Protein AF-A0A7V8VXG4-F1 (afdb_monomer_lite)

Secondary structure (DSSP, 8-state):
----HHHHHHHH--EEEEEEEEPTT--HHHHHHHHHHHH-TT-EEEEEETTEEEEEEETTTHHHHHHHHHHHS-EEEEEEEPPPHHHHHHHHHHTT-SS--------------------

pLDDT: mean 78.5, std 18.09, range [39.0, 96.25]

Sequence (119 aa):
YDGDLPGLVQRFSPYKTIIIEFEEGAGPEEGSATIREAIGEAGEIVESSPVGLTLRVPKADTSRVTGHLLATIPIADLTVEDPPIEEVIERVFASKDGTPDPEAETGVTEQAREEVAVS

Radius of gyration: 24.55 Å; chains: 1; bounding box: 36×71×70 Å

Structure (mmCIF, N/CA/C/O backbone):
data_AF-A0A7V8VXG4-F1
#
_entry.id   AF-A0A7V8VXG4-F1
#
loop_
_atom_site.group_PDB
_atom_site.id
_atom_site.type_symbol
_atom_site.label_atom_id
_atom_site.label_alt_id
_atom_site.label_comp_id
_atom_site.label_asym_id
_atom_site.label_entity_id
_atom_site.label_seq_id
_atom_site.pdbx_PDB_ins_code
_atom_site.Cartn_x
_atom_site.Cartn_y
_atom_site.Cartn_z
_atom_site.occupancy
_atom_site.B_iso_or_equiv
_atom_site.auth_seq_id
_atom_site.auth_comp_id
_atom_site.auth_asym_id
_atom_site.auth_atom_id
_atom_site.pdbx_PDB_model_num
ATOM 1 N N . TYR A 1 1 ? -4.827 4.210 30.726 1.00 48.66 1 TYR A N 1
ATOM 2 C CA . TYR A 1 1 ? -5.661 3.128 30.169 1.00 48.66 1 TYR A CA 1
ATOM 3 C C . TYR A 1 1 ? -4.920 2.661 28.925 1.00 48.66 1 TYR A C 1
ATOM 5 O O . TYR A 1 1 ? -5.164 3.209 27.864 1.00 48.66 1 TYR A O 1
ATOM 13 N N . ASP A 1 2 ? -3.943 1.754 29.051 1.00 60.34 2 ASP A N 1
ATOM 14 C CA . ASP A 1 2 ? -3.115 1.279 27.913 1.00 60.34 2 ASP A CA 1
ATOM 15 C C . ASP A 1 2 ? -3.855 0.220 27.074 1.00 60.34 2 ASP A C 1
ATOM 17 O O . ASP A 1 2 ? -3.343 -0.848 26.748 1.00 60.34 2 ASP A O 1
ATOM 21 N N . GLY A 1 3 ? -5.138 0.468 26.817 1.00 50.47 3 GLY A N 1
ATOM 22 C CA . GLY A 1 3 ? -6.078 -0.542 26.350 1.00 50.47 3 GLY A CA 1
ATOM 23 C C . GLY A 1 3 ? -6.021 -0.754 24.843 1.00 50.47 3 GLY A C 1
ATOM 24 O O . GLY A 1 3 ? -6.826 -0.173 24.125 1.00 50.47 3 GLY A O 1
ATOM 25 N N . ASP A 1 4 ? -5.111 -1.623 24.405 1.00 66.81 4 ASP A N 1
ATOM 26 C CA . ASP A 1 4 ? -5.148 -2.354 23.127 1.00 66.81 4 ASP A CA 1
ATOM 27 C C . ASP A 1 4 ? -5.187 -1.488 21.850 1.00 66.81 4 ASP A C 1
ATOM 29 O O . ASP A 1 4 ? -6.036 -1.638 20.966 1.00 66.81 4 ASP A O 1
ATOM 33 N N . LEU A 1 5 ? -4.217 -0.575 21.736 1.00 63.91 5 LEU A N 1
ATOM 34 C CA . LEU A 1 5 ? -3.985 0.216 20.520 1.00 63.91 5 LEU A CA 1
ATOM 35 C C . LEU A 1 5 ? -3.893 -0.648 19.240 1.00 63.91 5 LEU A C 1
ATOM 37 O O . LEU A 1 5 ? -4.530 -0.281 18.252 1.00 63.91 5 LEU A O 1
ATOM 41 N N . PRO A 1 6 ? -3.215 -1.817 19.222 1.00 65.75 6 PRO A N 1
ATOM 42 C CA . PRO A 1 6 ? -3.193 -2.680 18.036 1.00 65.75 6 PRO A CA 1
ATOM 43 C C . PRO A 1 6 ? -4.585 -3.203 17.645 1.00 65.75 6 PRO A C 1
ATOM 45 O O . PRO A 1 6 ? -4.929 -3.246 16.460 1.00 65.75 6 PRO A O 1
ATOM 48 N N . GLY A 1 7 ? -5.425 -3.551 18.627 1.00 65.06 7 GLY A N 1
ATOM 49 C CA . GLY A 1 7 ? -6.815 -3.945 18.395 1.00 65.06 7 GLY A CA 1
ATOM 50 C C . GLY A 1 7 ? -7.666 -2.825 17.788 1.00 65.06 7 GLY A C 1
ATOM 51 O O . GLY A 1 7 ? -8.579 -3.098 17.002 1.00 65.06 7 GLY A O 1
ATOM 52 N N . LEU A 1 8 ? -7.345 -1.561 18.086 1.00 71.00 8 LEU A N 1
ATOM 53 C CA . LEU A 1 8 ? -8.018 -0.402 17.500 1.00 71.00 8 LEU A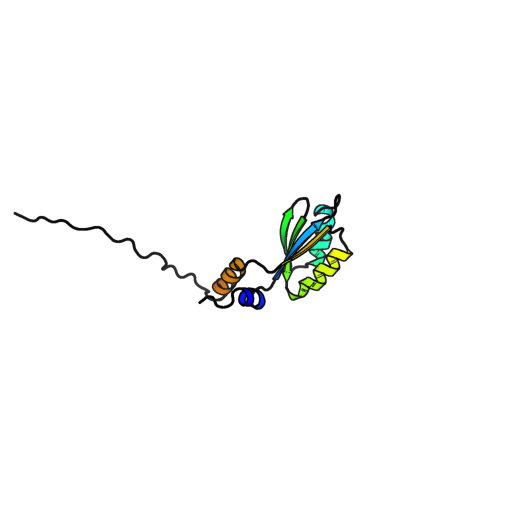 CA 1
ATOM 54 C C . LEU A 1 8 ? -7.741 -0.295 15.995 1.00 71.00 8 LEU A C 1
ATOM 56 O O . LEU A 1 8 ? -8.681 -0.181 15.212 1.00 71.00 8 LEU A O 1
ATOM 60 N N . VAL A 1 9 ? -6.481 -0.424 15.575 1.00 72.00 9 VAL A N 1
ATOM 61 C CA . VAL A 1 9 ? -6.086 -0.418 14.152 1.00 72.00 9 VAL A CA 1
ATOM 62 C C . VAL A 1 9 ? -6.781 -1.545 13.390 1.00 72.00 9 VAL A C 1
ATOM 64 O O . VAL A 1 9 ? -7.381 -1.360 12.326 1.00 72.00 9 VAL A O 1
ATOM 67 N N . GLN A 1 10 ? -6.790 -2.746 13.965 1.00 69.38 10 GLN A N 1
ATOM 68 C CA . GLN A 1 10 ? -7.398 -3.886 13.295 1.00 69.38 10 GLN A CA 1
ATOM 69 C C . GLN A 1 10 ? -8.916 -3.708 13.117 1.00 69.38 10 GLN A C 1
ATOM 71 O O . GLN A 1 10 ? -9.446 -4.055 12.057 1.00 69.38 10 GLN A O 1
ATOM 76 N N . ARG A 1 11 ? -9.593 -3.097 14.100 1.00 70.00 11 ARG A N 1
ATOM 77 C CA . ARG A 1 11 ? -11.048 -2.889 14.115 1.00 70.00 11 ARG A CA 1
ATOM 78 C C . ARG A 1 11 ? -11.521 -1.647 13.356 1.00 70.00 11 ARG A C 1
ATOM 80 O O . ARG A 1 11 ? -12.629 -1.672 12.827 1.00 70.00 11 ARG A O 1
ATOM 87 N N . PHE A 1 12 ? -10.722 -0.583 13.312 1.00 69.94 12 PHE A N 1
ATOM 88 C CA . PHE A 1 12 ? -11.158 0.729 12.822 1.00 69.94 12 PHE A CA 1
ATOM 89 C C . PHE A 1 12 ? -10.404 1.242 11.594 1.00 69.94 12 PHE A C 1
ATOM 91 O O . PHE A 1 12 ? -10.873 2.204 10.991 1.00 69.94 12 PHE A O 1
ATOM 98 N N . SER A 1 13 ? -9.314 0.603 11.155 1.00 76.25 13 SER A N 1
ATOM 99 C CA . SER A 1 13 ? -8.677 0.960 9.880 1.00 76.25 13 SER A CA 1
ATOM 100 C C . SER A 1 13 ? -9.466 0.373 8.709 1.00 76.25 13 SER A C 1
ATOM 102 O O . SER A 1 13 ? -9.541 -0.852 8.608 1.00 76.25 13 SER A O 1
ATOM 104 N N . PRO A 1 14 ? -10.052 1.173 7.805 1.00 82.25 14 PRO A N 1
ATOM 105 C CA . PRO A 1 14 ? -10.795 0.637 6.663 1.00 82.25 14 PRO A CA 1
ATOM 106 C C . PRO A 1 14 ? -9.887 0.267 5.481 1.00 82.25 14 PRO A C 1
ATOM 108 O O . PRO A 1 14 ? -10.322 -0.431 4.566 1.00 82.25 14 PRO A O 1
ATOM 111 N N . TYR A 1 15 ? -8.625 0.694 5.516 1.00 90.88 15 TYR A N 1
ATOM 112 C CA . TYR A 1 15 ? -7.618 0.446 4.491 1.00 90.88 15 TYR A CA 1
ATOM 113 C C . TYR A 1 15 ? -6.349 -0.184 5.077 1.00 90.88 15 TYR A C 1
ATOM 115 O O . TYR A 1 15 ? -6.150 -0.218 6.295 1.00 90.88 15 TYR A O 1
ATOM 123 N N . LYS A 1 16 ? -5.521 -0.706 4.174 1.00 93.50 16 LYS A N 1
ATOM 124 C CA . LYS A 1 16 ? -4.120 -1.080 4.369 1.00 93.50 16 LYS A CA 1
ATOM 125 C C . LYS A 1 16 ? -3.245 -0.166 3.524 1.00 93.50 16 LYS A C 1
ATOM 127 O O . LYS A 1 16 ? -3.711 0.355 2.507 1.00 93.50 16 LYS A O 1
ATOM 132 N N . THR A 1 17 ? -1.991 -0.040 3.923 1.00 95.00 17 THR A N 1
ATOM 133 C CA . THR A 1 17 ? -0.954 0.603 3.122 1.00 95.00 17 THR A CA 1
ATOM 134 C C . THR A 1 17 ? -0.180 -0.478 2.377 1.00 95.00 17 THR A C 1
ATOM 136 O O . THR A 1 17 ? 0.208 -1.480 2.973 1.00 95.00 17 THR A O 1
ATOM 139 N N . ILE A 1 18 ? 0.006 -0.306 1.071 1.00 95.62 18 ILE A N 1
ATOM 140 C CA . ILE A 1 18 ? 0.842 -1.173 0.239 1.00 95.62 18 ILE A CA 1
ATOM 141 C C . ILE A 1 18 ? 2.008 -0.333 -0.265 1.00 95.62 18 ILE A C 1
ATOM 143 O O . ILE A 1 18 ? 1.788 0.669 -0.940 1.00 95.62 18 ILE A O 1
ATOM 147 N N . ILE A 1 19 ? 3.226 -0.747 0.054 1.00 96.00 19 ILE A N 1
ATOM 148 C CA . ILE A 1 19 ? 4.467 -0.119 -0.398 1.00 96.00 19 ILE A CA 1
ATOM 149 C C . ILE A 1 19 ? 5.053 -1.013 -1.483 1.00 96.00 19 ILE A C 1
ATOM 151 O O . ILE A 1 19 ? 5.117 -2.230 -1.310 1.00 96.00 19 ILE A O 1
ATOM 155 N N . ILE A 1 20 ? 5.423 -0.417 -2.610 1.00 95.56 20 ILE A N 1
ATOM 156 C CA . ILE A 1 20 ? 5.919 -1.120 -3.792 1.00 95.56 20 ILE A CA 1
ATOM 157 C C . ILE A 1 20 ? 7.261 -0.526 -4.178 1.00 95.56 20 ILE A C 1
ATOM 159 O O . ILE A 1 20 ? 7.355 0.685 -4.379 1.00 95.56 20 ILE A O 1
ATOM 163 N N . GLU A 1 21 ? 8.250 -1.388 -4.376 1.00 95.38 21 GLU A N 1
ATOM 164 C CA . GLU A 1 21 ? 9.515 -1.065 -5.027 1.00 95.38 21 GLU A CA 1
ATOM 165 C C . GLU A 1 21 ? 9.574 -1.780 -6.380 1.00 95.38 21 GLU A C 1
ATOM 167 O O . GLU A 1 21 ? 9.314 -2.981 -6.477 1.00 95.38 21 GLU A O 1
ATOM 172 N N . PHE A 1 22 ? 9.880 -1.044 -7.446 1.00 94.56 22 PHE A N 1
ATOM 173 C CA . PHE A 1 22 ? 9.982 -1.614 -8.791 1.00 94.56 22 PHE A CA 1
ATOM 174 C C . PHE A 1 22 ? 11.345 -2.277 -9.013 1.00 94.56 22 PHE A C 1
ATOM 176 O O . PHE A 1 22 ? 12.337 -1.922 -8.376 1.00 94.56 22 PHE A O 1
ATOM 183 N N . GLU A 1 23 ? 11.406 -3.230 -9.945 1.00 93.69 23 GLU A N 1
ATOM 184 C CA . GLU A 1 23 ? 12.690 -3.770 -10.405 1.00 93.69 23 GLU A CA 1
ATOM 185 C C . GLU A 1 23 ? 13.545 -2.707 -11.111 1.00 93.69 23 GLU A C 1
ATOM 187 O O . GLU A 1 23 ? 13.048 -1.712 -11.641 1.00 93.69 23 GLU A O 1
ATOM 192 N N . GLU A 1 24 ? 14.860 -2.932 -11.140 1.00 88.62 24 GLU A N 1
ATOM 193 C CA . GLU A 1 24 ? 15.802 -2.027 -11.797 1.00 88.62 24 GLU A CA 1
ATOM 194 C C . GLU A 1 24 ? 15.461 -1.870 -13.289 1.00 88.62 24 GLU A C 1
ATOM 196 O O . GLU A 1 24 ? 15.410 -2.841 -14.044 1.00 88.62 24 GLU A O 1
ATOM 201 N N . GLY A 1 25 ? 15.231 -0.626 -13.716 1.00 84.31 25 GLY A N 1
ATOM 202 C CA . GLY A 1 25 ? 14.835 -0.300 -15.089 1.00 84.31 25 GLY A CA 1
ATOM 203 C C . GLY A 1 25 ? 13.325 -0.235 -15.321 1.00 84.31 25 GLY A C 1
ATOM 204 O O . GLY A 1 25 ? 12.924 0.218 -16.389 1.00 84.31 25 GLY A O 1
ATOM 205 N N . ALA A 1 26 ? 12.511 -0.609 -14.332 1.00 86.50 26 ALA A N 1
ATOM 206 C CA . ALA A 1 26 ? 11.086 -0.310 -14.288 1.00 86.50 26 ALA A CA 1
ATOM 207 C C . ALA A 1 26 ? 10.814 0.894 -13.374 1.00 86.50 26 ALA A C 1
ATOM 209 O O . ALA A 1 26 ? 11.629 1.265 -12.528 1.00 86.50 26 ALA A O 1
ATOM 210 N N . GLY A 1 27 ? 9.651 1.521 -13.540 1.00 86.12 27 GLY A N 1
ATOM 211 C CA . GLY A 1 27 ? 9.281 2.668 -12.721 1.00 86.12 27 GLY A CA 1
ATOM 212 C C . GLY A 1 27 ? 7.782 2.948 -12.687 1.00 86.12 27 GLY A C 1
ATOM 213 O O . GLY A 1 27 ? 6.994 2.340 -13.422 1.00 86.12 27 GLY A O 1
ATOM 214 N N . PRO A 1 28 ? 7.367 3.919 -11.858 1.00 84.81 28 PRO A N 1
ATOM 215 C CA . PRO A 1 28 ? 5.962 4.274 -11.699 1.00 84.81 28 PRO A CA 1
ATOM 216 C C . PRO A 1 28 ? 5.328 4.776 -12.999 1.00 84.81 28 PRO A C 1
ATOM 218 O O . PRO A 1 28 ? 4.121 4.638 -13.167 1.00 84.81 28 PRO A O 1
ATOM 221 N N . GLU A 1 29 ? 6.098 5.332 -13.939 1.00 85.31 29 GLU A N 1
ATOM 222 C CA . GLU A 1 29 ? 5.544 5.820 -15.209 1.00 85.31 29 GLU A CA 1
ATOM 223 C C . GLU A 1 29 ? 4.915 4.690 -16.034 1.00 85.31 29 GLU A C 1
ATOM 225 O O . GLU A 1 29 ? 3.825 4.861 -16.577 1.00 85.31 29 GLU A O 1
ATOM 230 N N . GLU A 1 30 ? 5.540 3.514 -16.046 1.00 80.94 30 GLU A N 1
ATOM 231 C CA . GLU A 1 30 ? 5.056 2.344 -16.783 1.00 80.94 30 GLU A CA 1
ATOM 232 C C . GLU A 1 30 ? 3.981 1.581 -15.993 1.00 80.94 30 GLU A C 1
ATOM 234 O O . GLU A 1 30 ? 3.004 1.101 -16.566 1.00 80.94 30 GLU A O 1
ATOM 239 N N . GLY A 1 31 ? 4.118 1.513 -14.663 1.00 82.44 31 GLY A N 1
ATOM 240 C CA . GLY A 1 31 ? 3.199 0.773 -13.793 1.00 82.44 31 GLY A CA 1
ATOM 241 C C . GLY A 1 31 ? 1.945 1.540 -13.352 1.00 82.44 31 GLY A C 1
ATOM 242 O O . GLY A 1 31 ? 0.957 0.918 -12.961 1.00 82.44 31 GLY A O 1
ATOM 243 N N . SER A 1 32 ? 1.936 2.878 -13.397 1.00 85.19 32 SER A N 1
ATOM 244 C CA . SER A 1 32 ? 0.887 3.684 -12.742 1.00 85.19 32 SER A CA 1
ATOM 245 C C . SER A 1 32 ? -0.516 3.493 -13.318 1.00 85.19 32 SER A C 1
ATOM 247 O O . SER A 1 32 ? -1.494 3.612 -12.578 1.00 85.19 32 SER A O 1
ATOM 249 N N . ALA A 1 33 ? -0.646 3.206 -14.616 1.00 88.69 33 ALA A N 1
ATOM 250 C CA . ALA A 1 33 ? -1.941 2.931 -15.237 1.00 88.69 33 ALA A CA 1
ATOM 251 C C . ALA A 1 33 ? -2.529 1.610 -14.715 1.00 88.69 33 ALA A C 1
ATOM 253 O O . ALA A 1 33 ? -3.650 1.596 -14.207 1.00 88.69 33 ALA A O 1
ATOM 254 N N . THR A 1 34 ? -1.733 0.539 -14.748 1.00 90.50 34 THR A N 1
ATOM 255 C CA . THR A 1 34 ? -2.089 -0.781 -14.211 1.00 90.50 34 THR A CA 1
ATOM 256 C C . THR A 1 34 ? -2.404 -0.710 -12.720 1.00 90.50 34 THR A C 1
ATOM 258 O O . THR A 1 34 ? -3.371 -1.302 -12.253 1.00 90.50 34 THR A O 1
ATOM 261 N N . ILE A 1 35 ? -1.639 0.077 -11.959 1.00 92.38 35 ILE A N 1
ATOM 262 C CA . ILE A 1 35 ? -1.875 0.266 -10.524 1.00 92.38 35 ILE A CA 1
ATOM 263 C C . ILE A 1 35 ? -3.214 0.947 -10.267 1.00 92.38 35 ILE A C 1
ATOM 265 O O . ILE A 1 35 ? -3.966 0.486 -9.411 1.00 92.38 35 ILE A O 1
ATOM 269 N N . ARG A 1 36 ? -3.548 2.002 -11.022 1.00 92.81 36 ARG A N 1
ATOM 270 C CA . ARG A 1 36 ? -4.859 2.660 -10.907 1.00 92.81 36 ARG A CA 1
ATOM 271 C C . ARG A 1 36 ? -6.008 1.712 -11.230 1.00 92.81 36 ARG A C 1
ATOM 273 O O . ARG A 1 36 ? -7.016 1.729 -10.532 1.00 92.81 36 ARG A O 1
ATOM 280 N N . GLU A 1 37 ? -5.854 0.874 -12.251 1.00 92.50 37 GLU A N 1
ATOM 281 C CA . GLU A 1 37 ? -6.847 -0.152 -12.576 1.00 92.50 37 GLU A CA 1
ATOM 282 C C . GLU A 1 37 ? -6.995 -1.175 -11.440 1.00 92.50 37 GLU A C 1
ATOM 284 O O . GLU A 1 37 ? -8.112 -1.508 -11.042 1.00 92.50 37 GLU A O 1
ATOM 289 N N . ALA A 1 38 ? -5.876 -1.629 -10.870 1.00 92.00 38 ALA A N 1
ATOM 290 C CA . ALA A 1 38 ? -5.861 -2.615 -9.798 1.00 92.00 38 ALA A CA 1
ATOM 291 C C . ALA A 1 38 ? -6.589 -2.115 -8.542 1.00 92.00 38 ALA A C 1
ATOM 293 O O . ALA A 1 38 ? -7.460 -2.815 -8.013 1.00 92.00 38 ALA A O 1
ATOM 294 N N . ILE A 1 39 ? -6.244 -0.907 -8.076 1.00 93.12 39 ILE A N 1
ATOM 295 C CA . ILE A 1 39 ? -6.790 -0.325 -6.841 1.00 93.12 39 ILE A CA 1
ATOM 296 C C . ILE A 1 39 ? -8.221 0.208 -7.012 1.00 93.12 39 ILE A C 1
ATOM 298 O O . ILE A 1 39 ? -8.957 0.298 -6.028 1.00 93.12 39 ILE A O 1
ATOM 302 N N . GLY A 1 40 ? -8.639 0.505 -8.247 1.00 91.69 40 GLY A N 1
ATOM 303 C CA . GLY A 1 40 ? -9.966 1.028 -8.566 1.00 91.69 40 GLY A CA 1
ATOM 304 C C . GLY A 1 40 ? -10.236 2.414 -7.970 1.00 91.69 40 GLY A C 1
ATOM 305 O O . GLY A 1 40 ? -9.331 3.100 -7.507 1.00 91.69 40 GLY A O 1
ATOM 306 N N . GLU A 1 41 ? -11.503 2.835 -7.959 1.00 90.38 41 GLU A N 1
ATOM 307 C CA . GLU A 1 41 ? -11.897 4.162 -7.445 1.00 90.38 41 GLU A CA 1
ATOM 308 C C . GLU A 1 41 ? -11.792 4.290 -5.917 1.00 90.38 41 GLU A C 1
ATOM 310 O O . GLU A 1 41 ? -11.756 5.396 -5.385 1.00 90.38 41 GLU A O 1
ATOM 315 N N . ALA A 1 42 ? -11.777 3.162 -5.203 1.00 85.69 42 ALA A N 1
ATOM 316 C CA . ALA A 1 42 ? -11.747 3.130 -3.743 1.00 85.69 42 ALA A CA 1
ATOM 317 C C . ALA A 1 42 ? -10.324 3.124 -3.159 1.00 85.69 42 ALA A C 1
ATOM 319 O O . ALA A 1 42 ? -10.173 3.277 -1.946 1.00 85.69 42 ALA A O 1
ATOM 320 N N . GLY A 1 43 ? -9.301 2.905 -3.989 1.00 91.69 43 GLY A N 1
ATOM 321 C CA . GLY A 1 43 ? -7.902 2.989 -3.589 1.00 91.69 43 GLY A CA 1
ATOM 322 C C . GLY A 1 43 ? -7.235 4.260 -4.104 1.00 91.69 43 GLY A C 1
ATOM 323 O O . GLY A 1 43 ? -7.671 4.869 -5.077 1.00 91.69 43 GLY A O 1
ATOM 324 N N . GLU A 1 44 ? -6.153 4.658 -3.447 1.00 94.38 44 GLU A N 1
ATOM 325 C CA . GLU A 1 44 ? -5.421 5.882 -3.770 1.00 94.38 44 GLU A CA 1
ATOM 326 C C . GLU A 1 44 ? -3.907 5.653 -3.760 1.00 94.38 44 GLU A C 1
ATOM 328 O O . GLU A 1 44 ? -3.392 4.829 -3.006 1.00 94.38 44 GLU A O 1
ATOM 333 N N . ILE A 1 45 ? -3.188 6.401 -4.600 1.00 94.31 45 ILE A N 1
ATOM 334 C CA . ILE A 1 45 ? -1.726 6.512 -4.540 1.00 94.31 45 ILE A CA 1
ATOM 335 C C . ILE A 1 45 ? -1.428 7.695 -3.620 1.00 94.31 45 ILE A C 1
ATOM 337 O O . ILE A 1 45 ? -1.729 8.832 -3.980 1.00 94.31 45 ILE A O 1
ATOM 341 N N . VAL A 1 46 ? -0.865 7.430 -2.442 1.00 93.12 46 VAL A N 1
ATOM 342 C CA . VAL A 1 46 ? -0.572 8.468 -1.438 1.00 93.12 46 VAL A CA 1
ATOM 343 C C . VAL A 1 46 ? 0.840 9.019 -1.555 1.00 93.12 46 VAL A C 1
ATOM 345 O O . VAL A 1 46 ? 1.084 10.161 -1.180 1.00 93.12 46 VAL A O 1
ATOM 348 N N . GLU A 1 47 ? 1.761 8.235 -2.112 1.00 93.62 47 GLU A N 1
ATOM 349 C CA . GLU A 1 47 ? 3.128 8.673 -2.361 1.00 93.62 47 GLU A CA 1
ATOM 350 C C . GLU A 1 47 ? 3.652 8.073 -3.661 1.00 93.62 47 GLU A C 1
ATOM 352 O O . GLU A 1 47 ? 3.332 6.937 -4.021 1.00 93.62 47 GLU A O 1
ATOM 357 N N . SER A 1 48 ? 4.469 8.854 -4.365 1.00 93.44 48 SER A N 1
ATOM 358 C CA . SER A 1 48 ? 5.156 8.420 -5.572 1.00 93.44 48 SER A CA 1
ATOM 359 C C . SER A 1 48 ? 6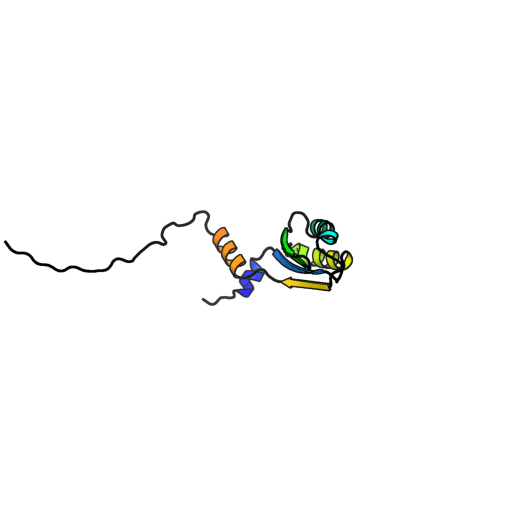.600 8.884 -5.547 1.00 93.44 48 SER A C 1
ATOM 361 O O . SER A 1 48 ? 6.874 10.077 -5.425 1.00 93.44 48 SER A O 1
ATOM 363 N N . SER A 1 49 ? 7.516 7.944 -5.739 1.00 91.19 49 SER A N 1
ATOM 364 C CA . SER A 1 49 ? 8.949 8.187 -5.884 1.00 91.19 49 SER A CA 1
ATOM 365 C C . SER A 1 49 ? 9.448 7.587 -7.204 1.00 91.19 49 SER A C 1
ATOM 367 O O . SER A 1 49 ? 8.728 6.805 -7.822 1.00 91.19 49 SER A O 1
ATOM 369 N N . PRO A 1 50 ? 10.670 7.904 -7.665 1.00 88.75 50 PRO A N 1
ATOM 370 C CA . PRO A 1 50 ? 11.201 7.344 -8.909 1.00 88.75 50 PRO A CA 1
ATOM 371 C C . PRO A 1 50 ? 11.315 5.813 -8.917 1.00 88.75 50 PRO A C 1
ATOM 373 O O . PRO A 1 50 ? 11.304 5.217 -9.987 1.00 88.75 50 PRO A O 1
ATOM 376 N N . VAL A 1 51 ? 11.433 5.193 -7.739 1.00 90.62 51 VAL A N 1
ATOM 377 C CA . VAL A 1 51 ? 11.703 3.753 -7.575 1.00 90.62 51 VAL A CA 1
ATOM 378 C C . VAL A 1 51 ? 10.543 2.989 -6.941 1.00 90.62 51 VAL A C 1
ATOM 380 O O . VAL A 1 51 ? 10.609 1.770 -6.820 1.00 90.62 51 VAL A O 1
ATOM 383 N N . GLY A 1 52 ? 9.464 3.672 -6.555 1.00 93.00 52 GLY A N 1
ATOM 384 C CA . GLY A 1 52 ? 8.391 3.031 -5.807 1.00 93.00 52 GLY A CA 1
ATOM 385 C C . GLY A 1 52 ? 7.144 3.880 -5.613 1.00 93.00 52 GLY A C 1
ATOM 386 O O . GLY A 1 52 ? 7.145 5.090 -5.851 1.00 93.00 52 GLY A O 1
ATOM 387 N N . LEU A 1 53 ? 6.077 3.225 -5.164 1.00 95.31 53 LEU A N 1
ATOM 388 C CA . LEU A 1 53 ? 4.776 3.830 -4.884 1.00 95.31 53 LEU A CA 1
ATOM 389 C C . LEU A 1 53 ? 4.230 3.347 -3.545 1.00 95.31 53 LEU A C 1
ATOM 391 O O . LEU A 1 53 ? 4.363 2.175 -3.198 1.00 95.31 53 LEU A O 1
ATOM 395 N N . THR A 1 54 ? 3.512 4.237 -2.868 1.00 95.12 54 THR A N 1
ATOM 396 C CA . THR A 1 54 ? 2.741 3.903 -1.671 1.00 95.12 54 THR A CA 1
ATOM 397 C C . THR A 1 54 ? 1.261 4.061 -1.980 1.00 95.12 54 THR A C 1
ATOM 399 O O . THR A 1 54 ? 0.807 5.113 -2.439 1.00 95.12 54 THR A O 1
ATOM 402 N N . LEU A 1 55 ? 0.497 3.002 -1.734 1.00 94.94 55 LEU A N 1
ATOM 403 C CA . LEU A 1 55 ? -0.925 2.898 -2.034 1.00 94.94 55 LEU A CA 1
ATOM 404 C C . LEU A 1 55 ? -1.717 2.740 -0.741 1.00 94.94 55 LEU A C 1
ATOM 406 O O . LEU A 1 55 ? -1.307 1.993 0.145 1.00 94.94 55 LEU A O 1
ATOM 410 N N . ARG A 1 56 ? -2.902 3.341 -0.663 1.00 94.88 56 ARG A N 1
ATOM 411 C CA . ARG A 1 56 ? -3.923 2.946 0.312 1.00 94.88 56 ARG A CA 1
ATOM 412 C C . ARG A 1 56 ? -5.028 2.193 -0.398 1.00 94.88 56 ARG A C 1
ATOM 414 O O . ARG A 1 56 ? -5.587 2.661 -1.386 1.00 94.88 56 ARG A O 1
ATOM 421 N N . VAL A 1 57 ? -5.340 1.011 0.119 1.00 94.88 57 VAL A N 1
ATOM 422 C CA . VAL A 1 57 ? -6.302 0.092 -0.494 1.00 94.88 57 VAL A CA 1
ATOM 423 C C . VAL A 1 57 ? -7.269 -0.407 0.574 1.00 94.88 57 VAL A C 1
ATOM 425 O O . VAL A 1 57 ? -6.815 -0.771 1.664 1.00 94.88 57 VAL A O 1
ATOM 428 N N . PRO A 1 58 ? -8.587 -0.469 0.303 1.00 93.25 58 PRO A N 1
ATOM 429 C CA . PRO A 1 58 ? -9.547 -1.062 1.226 1.00 93.25 58 PRO A CA 1
ATOM 430 C C . PRO A 1 58 ? -9.110 -2.456 1.682 1.00 93.25 58 PRO A C 1
ATOM 432 O O . PRO A 1 58 ? -8.662 -3.270 0.874 1.00 93.25 58 PRO A O 1
ATOM 435 N N . LYS A 1 59 ? -9.293 -2.764 2.973 1.00 90.81 59 LYS A N 1
ATOM 436 C CA . LYS A 1 59 ? -8.892 -4.064 3.552 1.00 90.81 59 LYS A CA 1
ATOM 437 C C . LYS A 1 59 ? -9.460 -5.265 2.785 1.00 90.81 59 LYS A C 1
ATOM 439 O O . LYS A 1 59 ? -8.808 -6.299 2.693 1.00 90.81 59 LYS A O 1
ATOM 444 N N . ALA A 1 60 ? -10.674 -5.130 2.253 1.00 91.19 60 ALA A N 1
ATOM 445 C CA . ALA A 1 60 ? -11.343 -6.183 1.492 1.00 91.19 60 ALA A CA 1
ATOM 446 C C . ALA A 1 60 ? -10.684 -6.453 0.126 1.00 91.19 60 ALA A C 1
ATOM 448 O O . ALA A 1 60 ? -10.749 -7.574 -0.371 1.00 91.19 60 ALA A O 1
ATOM 449 N N . ASP A 1 61 ? -10.036 -5.445 -0.460 1.00 92.81 61 ASP A N 1
ATOM 450 C CA . ASP A 1 61 ? -9.417 -5.521 -1.782 1.00 92.81 61 ASP A CA 1
ATOM 451 C C . ASP A 1 61 ? -7.920 -5.833 -1.726 1.00 92.81 61 ASP A C 1
ATOM 453 O O . ASP A 1 61 ? -7.361 -6.264 -2.733 1.00 92.81 61 ASP A O 1
ATOM 457 N N . THR A 1 62 ? -7.270 -5.67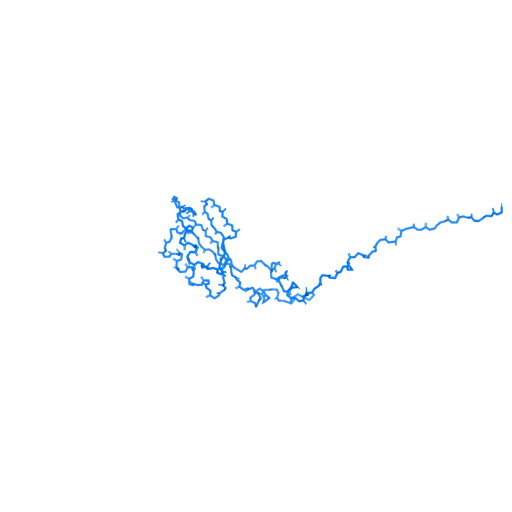9 -0.566 1.00 93.69 62 THR A N 1
ATOM 458 C CA . THR A 1 62 ? -5.813 -5.819 -0.410 1.00 93.69 62 THR A CA 1
ATOM 459 C C . THR A 1 62 ? -5.268 -7.093 -1.060 1.00 93.69 62 THR A C 1
ATOM 461 O O . THR A 1 62 ? -4.386 -7.008 -1.906 1.00 93.69 62 THR A O 1
ATOM 464 N N . SER A 1 63 ? -5.826 -8.271 -0.756 1.00 94.25 63 SER A N 1
ATOM 465 C CA . SER A 1 63 ? -5.330 -9.532 -1.332 1.00 94.25 63 SER A CA 1
ATOM 466 C C . SER A 1 63 ? -5.503 -9.613 -2.851 1.00 94.25 63 SER A C 1
ATOM 468 O O . SER A 1 63 ? -4.622 -10.125 -3.542 1.00 94.25 63 SER A O 1
ATOM 470 N N . ARG A 1 64 ? -6.624 -9.102 -3.380 1.00 95.44 64 ARG A N 1
ATOM 471 C CA . ARG A 1 64 ? -6.901 -9.077 -4.824 1.00 95.44 64 ARG A CA 1
ATOM 472 C C . ARG A 1 64 ? -5.913 -8.161 -5.537 1.00 95.44 64 ARG A C 1
ATOM 474 O O . ARG A 1 64 ? -5.340 -8.556 -6.549 1.00 95.44 64 ARG A O 1
ATOM 481 N N . VAL A 1 65 ? -5.712 -6.964 -4.991 1.00 95.50 65 VAL A N 1
ATOM 482 C CA . VAL A 1 65 ? -4.799 -5.958 -5.533 1.00 95.50 65 VAL A CA 1
ATOM 483 C C . VAL A 1 65 ? -3.370 -6.478 -5.518 1.00 95.50 65 VAL A C 1
ATOM 485 O O . VAL A 1 65 ? -2.751 -6.528 -6.573 1.00 95.50 65 VAL A O 1
ATOM 488 N N . THR A 1 66 ? -2.865 -6.947 -4.375 1.00 95.19 66 THR A N 1
ATOM 489 C CA . THR A 1 66 ? -1.494 -7.469 -4.265 1.00 95.19 66 THR A CA 1
ATOM 490 C C . THR A 1 66 ? -1.222 -8.576 -5.281 1.00 95.19 66 THR A C 1
ATOM 492 O O . THR A 1 66 ? -0.223 -8.520 -5.993 1.00 95.19 66 THR A O 1
ATOM 495 N N . GLY A 1 67 ? -2.127 -9.554 -5.405 1.00 94.75 67 GLY A N 1
ATOM 496 C CA . GLY A 1 67 ? -1.965 -10.640 -6.373 1.00 94.75 67 GLY A CA 1
ATOM 497 C C . GLY A 1 67 ? -1.965 -10.156 -7.824 1.00 94.75 67 GLY A C 1
ATOM 498 O O . GLY A 1 67 ? -1.179 -10.641 -8.633 1.00 94.75 67 GLY A O 1
ATOM 499 N N . HIS A 1 68 ? -2.814 -9.181 -8.153 1.00 94.38 68 HIS A N 1
ATOM 500 C CA . HIS A 1 68 ? -2.847 -8.593 -9.488 1.00 94.38 68 HIS A CA 1
ATOM 501 C C . HIS A 1 68 ? -1.566 -7.812 -9.803 1.00 94.38 68 HIS A C 1
ATOM 503 O O . HIS A 1 68 ? -0.983 -8.011 -10.864 1.00 94.38 68 HIS A O 1
ATOM 509 N N . LEU A 1 69 ? -1.095 -6.969 -8.881 1.00 93.81 69 LEU A N 1
ATOM 510 C CA . LEU A 1 69 ? 0.108 -6.156 -9.067 1.00 93.81 69 LEU A CA 1
ATOM 511 C C . LEU A 1 69 ? 1.355 -7.022 -9.276 1.00 93.81 69 LEU A C 1
ATOM 513 O O . LEU A 1 69 ? 2.066 -6.835 -10.259 1.00 93.81 69 LEU A O 1
ATOM 517 N N . LEU A 1 70 ? 1.557 -8.031 -8.423 1.00 94.38 70 LEU A N 1
ATOM 518 C CA . LEU A 1 70 ? 2.678 -8.973 -8.544 1.00 94.38 70 LEU A CA 1
ATOM 519 C C . LEU A 1 70 ? 2.649 -9.793 -9.844 1.00 94.38 70 LEU A C 1
ATOM 521 O O . LEU A 1 70 ? 3.684 -10.280 -10.284 1.00 94.38 70 LEU A O 1
ATOM 525 N N . ALA A 1 71 ? 1.475 -9.978 -10.456 1.00 94.00 71 ALA A N 1
ATOM 526 C CA . ALA A 1 71 ? 1.334 -10.728 -11.704 1.00 94.00 71 ALA A CA 1
ATOM 527 C C . ALA A 1 71 ? 1.489 -9.866 -12.966 1.00 94.00 71 ALA A C 1
ATOM 529 O O . ALA A 1 71 ? 1.649 -10.411 -14.058 1.00 94.00 71 ALA A O 1
ATOM 530 N N . THR A 1 72 ? 1.372 -8.543 -12.843 1.00 91.81 72 THR A N 1
ATOM 531 C CA . THR A 1 72 ? 1.241 -7.631 -13.991 1.00 91.81 72 THR A CA 1
ATOM 532 C C . THR A 1 72 ? 2.398 -6.653 -14.128 1.00 91.81 72 THR A C 1
ATOM 534 O O . THR A 1 72 ? 2.598 -6.116 -15.216 1.00 91.81 72 THR A O 1
ATOM 537 N N . ILE A 1 73 ? 3.156 -6.423 -13.055 1.00 92.00 73 ILE A N 1
ATOM 538 C CA . ILE A 1 73 ? 4.192 -5.394 -12.986 1.00 92.00 73 ILE A CA 1
ATOM 539 C C . ILE A 1 73 ? 5.496 -6.011 -12.455 1.00 92.00 73 ILE A C 1
ATOM 541 O O . ILE A 1 73 ? 5.439 -6.843 -11.546 1.00 92.00 73 ILE A O 1
ATOM 545 N N . PRO A 1 74 ? 6.666 -5.598 -12.978 1.00 91.69 74 PRO A N 1
ATOM 546 C CA . PRO A 1 74 ? 7.972 -5.965 -12.429 1.00 91.69 74 PRO A CA 1
ATOM 547 C C . PRO A 1 74 ? 8.208 -5.283 -11.070 1.00 91.69 74 PRO A C 1
ATOM 549 O O . PRO A 1 74 ? 8.683 -4.149 -10.981 1.00 91.69 74 PRO A O 1
ATOM 552 N N . ILE A 1 75 ? 7.821 -5.975 -10.002 1.00 94.00 75 ILE A N 1
ATOM 553 C CA . ILE A 1 75 ? 7.959 -5.528 -8.615 1.00 94.00 75 ILE A CA 1
ATOM 554 C C . ILE A 1 75 ? 9.144 -6.256 -7.976 1.00 94.00 75 ILE A C 1
ATOM 556 O O . ILE A 1 75 ? 9.171 -7.485 -7.961 1.00 94.00 75 ILE A O 1
ATOM 560 N N . ALA A 1 76 ? 10.092 -5.496 -7.429 1.00 94.75 76 ALA A N 1
ATOM 561 C CA . ALA A 1 76 ? 11.226 -6.023 -6.675 1.00 94.75 76 ALA A CA 1
ATOM 562 C C . ALA A 1 76 ? 10.838 -6.369 -5.235 1.00 94.75 76 ALA A C 1
ATOM 564 O O . ALA A 1 76 ? 11.211 -7.432 -4.739 1.00 94.75 76 ALA A O 1
ATOM 565 N N . ASP A 1 77 ? 10.074 -5.487 -4.585 1.00 95.12 77 ASP A N 1
ATOM 566 C CA . ASP A 1 77 ? 9.555 -5.695 -3.234 1.00 95.12 77 ASP A CA 1
ATOM 567 C C . ASP A 1 77 ? 8.128 -5.156 -3.095 1.00 95.12 77 ASP A C 1
ATOM 569 O O . ASP A 1 77 ? 7.753 -4.146 -3.699 1.00 95.12 77 ASP A O 1
ATOM 573 N N . LEU A 1 78 ? 7.315 -5.856 -2.300 1.00 95.56 78 LEU A N 1
ATOM 574 C CA . LEU A 1 78 ? 5.976 -5.416 -1.936 1.00 95.56 78 LEU A CA 1
ATOM 575 C C . LEU A 1 78 ? 5.721 -5.701 -0.464 1.00 95.56 78 LEU A C 1
ATOM 577 O O . LEU A 1 78 ? 5.657 -6.856 -0.037 1.00 95.56 78 LEU A O 1
ATOM 581 N N . THR A 1 79 ? 5.440 -4.637 0.275 1.00 96.25 79 THR A N 1
ATOM 582 C CA . THR A 1 79 ? 5.117 -4.697 1.695 1.00 96.25 79 THR A CA 1
ATOM 583 C C . THR A 1 79 ? 3.673 -4.249 1.929 1.00 96.25 79 THR A C 1
ATOM 585 O O . THR A 1 79 ? 3.195 -3.290 1.326 1.00 96.25 79 THR A O 1
ATOM 588 N N . VAL A 1 80 ? 2.945 -4.965 2.793 1.00 95.38 80 VAL A N 1
ATOM 589 C CA . VAL A 1 80 ? 1.568 -4.628 3.193 1.00 95.38 80 VAL A CA 1
ATOM 590 C C . VAL A 1 80 ? 1.530 -4.373 4.689 1.00 95.38 80 VAL A C 1
ATOM 592 O O . VAL A 1 80 ? 1.776 -5.281 5.482 1.00 95.38 80 VAL A O 1
ATOM 595 N N . GLU A 1 81 ? 1.142 -3.163 5.071 1.00 93.56 81 GLU A N 1
ATOM 596 C CA . GLU A 1 81 ? 1.139 -2.715 6.459 1.00 93.56 81 GLU A CA 1
ATOM 597 C C . GLU A 1 81 ? -0.229 -2.170 6.869 1.00 93.56 81 GLU A C 1
ATOM 599 O O . GLU A 1 81 ? -1.078 -1.785 6.056 1.00 93.56 81 GLU A O 1
ATOM 604 N N . ASP A 1 82 ? -0.469 -2.176 8.175 1.00 90.12 82 ASP A N 1
ATOM 605 C CA . ASP A 1 82 ? -1.562 -1.410 8.750 1.00 90.12 82 ASP A CA 1
ATOM 606 C C . ASP A 1 82 ? -1.224 0.087 8.749 1.00 90.12 82 ASP A C 1
ATOM 608 O O . ASP A 1 82 ? -0.050 0.446 8.850 1.00 90.12 82 ASP A O 1
ATOM 612 N N . PRO A 1 83 ? -2.230 0.977 8.658 1.00 85.44 83 PRO A N 1
ATOM 613 C CA . PRO A 1 83 ? -1.962 2.398 8.799 1.00 85.44 83 PRO A CA 1
ATOM 614 C C . PRO A 1 83 ? -1.446 2.719 10.207 1.00 85.44 83 PRO A C 1
ATOM 616 O O . PRO A 1 83 ? -1.773 1.995 11.160 1.00 85.44 83 PRO A O 1
ATOM 619 N N . PRO A 1 84 ? -0.678 3.813 10.349 1.00 84.25 84 PRO A N 1
ATOM 620 C CA . PRO A 1 84 ? -0.146 4.237 11.636 1.00 84.25 84 PRO A CA 1
ATOM 621 C C . PRO A 1 84 ? -1.281 4.473 12.639 1.00 84.25 84 PRO A C 1
ATOM 623 O O . PRO A 1 84 ? -2.383 4.899 12.278 1.00 84.25 84 PRO A O 1
ATOM 626 N N . ILE A 1 85 ? -1.024 4.175 13.915 1.00 79.50 85 ILE A N 1
ATOM 627 C CA . ILE A 1 85 ? -2.042 4.273 14.971 1.00 79.50 85 ILE A CA 1
ATOM 628 C C . ILE A 1 85 ? -2.577 5.704 15.102 1.00 79.50 85 ILE A C 1
ATOM 630 O O . ILE A 1 85 ? -3.758 5.889 15.394 1.00 79.50 85 ILE A O 1
ATOM 634 N N . GLU A 1 86 ? -1.740 6.702 14.828 1.00 80.62 86 GLU A N 1
ATOM 635 C CA . GLU A 1 86 ? -2.086 8.119 14.848 1.00 80.62 86 GLU A CA 1
ATOM 636 C C . GLU A 1 86 ? -3.243 8.428 13.879 1.00 80.62 86 GLU A C 1
ATOM 638 O O . GLU A 1 86 ? -4.238 9.021 14.296 1.00 80.62 86 GLU A O 1
ATOM 643 N N . GLU A 1 87 ? -3.189 7.924 12.636 1.00 78.06 87 GLU A N 1
ATOM 644 C CA . GLU A 1 87 ? -4.264 8.096 11.638 1.00 78.06 87 GLU A CA 1
ATOM 645 C C . GLU A 1 87 ? -5.584 7.449 12.093 1.00 78.06 87 GLU A C 1
ATOM 647 O O . GLU A 1 87 ? -6.683 7.955 11.842 1.00 78.06 87 GLU A O 1
ATOM 652 N N . VAL A 1 88 ? -5.497 6.304 12.774 1.00 79.00 88 VAL A N 1
ATOM 653 C CA . VAL A 1 88 ? -6.677 5.585 13.274 1.00 79.00 88 VAL A CA 1
ATOM 654 C C . VAL A 1 88 ? -7.334 6.355 14.411 1.00 79.00 88 VAL A C 1
ATOM 656 O O . VAL A 1 88 ? -8.563 6.460 14.456 1.00 79.00 88 VAL A O 1
ATOM 659 N N . ILE A 1 89 ? -6.525 6.905 15.317 1.00 75.00 89 ILE A N 1
ATOM 660 C CA . ILE A 1 89 ? -6.983 7.736 16.429 1.00 75.00 89 ILE A CA 1
ATOM 661 C C . ILE A 1 89 ? -7.720 8.962 15.881 1.00 75.00 89 ILE A C 1
ATOM 663 O O . ILE A 1 89 ? -8.890 9.150 16.220 1.00 75.00 89 ILE A O 1
ATOM 667 N N . GLU A 1 90 ? -7.103 9.733 14.980 1.00 75.75 90 GLU A N 1
ATOM 668 C CA . GLU A 1 90 ? -7.730 10.915 14.368 1.00 75.75 90 GLU A CA 1
ATOM 669 C C . GLU A 1 90 ? -9.105 10.590 13.775 1.00 75.75 90 GLU A C 1
ATOM 671 O O . GLU A 1 90 ? -10.084 11.299 14.015 1.00 75.75 90 GLU A O 1
ATOM 676 N N . ARG A 1 91 ? -9.225 9.457 13.075 1.00 70.94 91 ARG A N 1
ATOM 677 C CA . ARG A 1 91 ? -10.486 9.039 12.456 1.00 70.94 91 ARG A CA 1
ATOM 678 C C . ARG A 1 91 ? -11.565 8.650 13.464 1.00 70.94 91 ARG A C 1
ATOM 680 O O . ARG A 1 91 ? -12.735 8.978 13.255 1.00 70.94 91 ARG A O 1
ATOM 687 N N . VAL A 1 92 ? -11.214 7.933 14.533 1.00 70.94 92 VAL A N 1
ATOM 688 C CA . VAL A 1 92 ? -12.178 7.504 15.564 1.00 70.94 92 VAL A CA 1
ATOM 689 C C . VAL A 1 92 ? -12.742 8.709 16.320 1.00 70.94 92 VAL A C 1
ATOM 691 O O . VAL A 1 92 ? -13.941 8.730 16.606 1.00 70.94 92 VAL A O 1
ATOM 694 N N . PHE A 1 93 ? -11.912 9.717 16.599 1.00 69.06 93 PH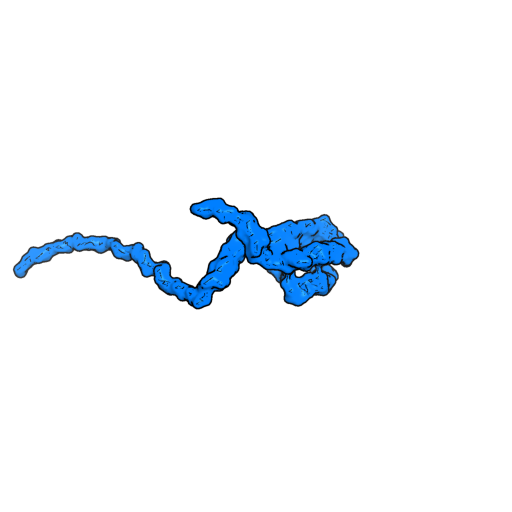E A N 1
ATOM 695 C CA . PHE A 1 93 ? -12.344 10.946 17.271 1.00 69.06 93 PHE A CA 1
ATOM 696 C C . PHE A 1 93 ? -13.084 11.903 16.323 1.00 69.06 93 PHE A C 1
ATOM 698 O O . PHE A 1 93 ? -14.140 12.408 16.694 1.00 69.06 93 PHE A O 1
ATOM 705 N N . ALA A 1 94 ? -12.655 12.043 15.063 1.00 63.59 94 ALA A N 1
ATOM 706 C CA . ALA A 1 94 ? -13.397 12.806 14.050 1.00 63.59 94 ALA A CA 1
ATOM 707 C C . ALA A 1 94 ? -14.784 12.206 13.743 1.00 63.59 94 ALA A C 1
ATOM 709 O O . ALA A 1 94 ? -15.718 12.925 13.399 1.00 63.59 94 ALA A O 1
ATOM 710 N N . SER A 1 95 ? -14.943 10.886 13.889 1.00 55.47 95 SER A N 1
ATOM 711 C CA . SER A 1 95 ? -16.235 10.207 13.705 1.00 55.47 95 SER A CA 1
ATOM 712 C C . SER A 1 95 ? -17.169 10.334 14.917 1.00 55.47 95 SER A C 1
ATOM 714 O O . SER A 1 95 ? -18.344 9.979 14.805 1.00 55.47 95 SER A O 1
ATOM 716 N N . LYS A 1 96 ? -16.665 10.786 16.076 1.00 52.41 96 LYS A N 1
ATOM 717 C CA . LYS A 1 96 ? -17.442 10.910 17.319 1.00 52.41 96 LYS A CA 1
ATOM 718 C C . LYS A 1 96 ? -17.966 12.314 17.602 1.00 52.41 96 LYS A C 1
ATOM 720 O O . LYS A 1 96 ? -18.984 12.408 18.279 1.00 52.41 96 LYS A O 1
ATOM 725 N N . ASP A 1 97 ? -17.387 13.352 17.012 1.00 45.03 97 ASP A N 1
ATOM 726 C CA . ASP A 1 97 ? -17.807 14.728 17.261 1.00 45.03 97 ASP A CA 1
ATOM 727 C C . ASP A 1 97 ? -18.001 15.491 15.952 1.00 45.03 97 ASP A C 1
ATOM 729 O O . ASP A 1 97 ? -17.112 16.150 15.417 1.00 45.03 97 ASP A O 1
ATOM 733 N N . GLY A 1 98 ? -19.237 15.466 15.456 1.00 50.78 98 GLY A N 1
ATOM 734 C CA . GLY A 1 98 ? -19.744 16.586 14.677 1.00 50.78 98 GLY A CA 1
ATOM 735 C C . GLY A 1 98 ? -19.967 17.777 15.606 1.00 50.78 98 GLY A C 1
ATOM 736 O O . GLY A 1 98 ? -21.111 18.014 15.968 1.00 50.78 98 GLY A O 1
ATOM 737 N N . THR A 1 99 ? -18.888 18.442 16.037 1.00 39.00 99 THR A N 1
ATOM 738 C CA . THR A 1 99 ? -18.715 19.871 16.399 1.00 39.00 99 THR A CA 1
ATOM 739 C C . THR A 1 99 ? -17.372 19.997 17.143 1.00 39.00 99 THR A C 1
ATOM 741 O O . THR A 1 99 ? -17.228 19.385 18.196 1.00 39.00 99 THR A O 1
ATOM 744 N N . PRO A 1 100 ? -16.379 20.760 16.647 1.00 47.78 100 PRO A N 1
ATOM 745 C CA . PRO A 1 100 ? -15.178 21.052 17.427 1.00 47.78 100 PRO A CA 1
ATOM 746 C C . PRO A 1 100 ? -15.541 21.934 18.631 1.00 47.78 100 PRO A C 1
ATOM 748 O O . PRO A 1 100 ? -16.114 23.009 18.458 1.00 47.78 100 PRO A O 1
ATOM 751 N N . ASP A 1 101 ? -15.222 21.464 19.836 1.00 48.94 101 ASP A N 1
ATOM 752 C CA . ASP A 1 101 ? -15.374 22.200 21.094 1.00 48.94 101 ASP A CA 1
ATOM 753 C C . ASP A 1 101 ? -14.262 23.270 21.217 1.00 48.94 101 ASP A C 1
ATOM 755 O O . ASP A 1 101 ? -13.079 22.919 21.155 1.00 48.94 101 ASP A O 1
ATOM 759 N N . PRO A 1 102 ? -14.591 24.574 21.315 1.00 51.56 102 PRO A N 1
ATOM 760 C CA . PRO A 1 102 ? -13.600 25.648 21.360 1.00 51.56 102 PRO A CA 1
ATOM 761 C C . PRO A 1 102 ? -12.991 25.922 22.753 1.00 51.56 102 PRO A C 1
ATOM 763 O O . PRO A 1 102 ? -12.298 26.927 22.900 1.00 51.56 102 PRO A O 1
ATOM 766 N N . GLU A 1 103 ? -13.192 25.090 23.782 1.00 50.84 103 GLU A N 1
ATOM 767 C CA . GLU A 1 103 ? -12.781 25.419 25.163 1.00 50.84 103 GLU A CA 1
ATOM 768 C C . GLU A 1 103 ? -11.462 24.765 25.630 1.00 50.84 103 GLU A C 1
ATOM 770 O O . GLU A 1 103 ? -11.324 24.351 26.780 1.00 50.84 103 GLU A O 1
ATOM 775 N N . ALA A 1 104 ? -10.435 24.734 24.774 1.00 51.62 104 ALA A N 1
ATOM 776 C CA . ALA A 1 104 ? -9.066 24.377 25.174 1.00 51.62 104 ALA A CA 1
ATOM 777 C C . ALA A 1 104 ? -8.140 25.601 25.309 1.00 51.62 104 ALA A C 1
ATOM 779 O O . ALA A 1 104 ? -6.981 25.550 24.912 1.00 51.62 104 ALA A O 1
ATOM 780 N N . GLU A 1 105 ? -8.623 26.700 25.893 1.00 51.84 105 GLU A N 1
ATOM 781 C CA . GLU A 1 105 ? -7.765 27.802 26.350 1.00 51.84 105 GLU A CA 1
ATOM 782 C C . GLU A 1 105 ? -8.196 28.268 27.746 1.00 51.84 105 GLU A C 1
ATOM 784 O O . GLU A 1 105 ? -8.876 29.277 27.916 1.00 51.84 105 GLU A O 1
ATOM 789 N N . THR A 1 106 ? -7.780 27.541 28.787 1.00 49.72 106 THR A N 1
ATOM 790 C CA . THR A 1 106 ? -7.826 28.059 30.162 1.00 49.72 106 THR A CA 1
ATOM 791 C C . THR A 1 106 ? -6.457 27.985 30.826 1.00 49.72 106 THR A C 1
ATOM 793 O O . THR A 1 106 ? -5.988 26.905 31.176 1.00 49.72 106 THR A O 1
ATOM 796 N N . GLY A 1 107 ? -5.887 29.162 31.098 1.00 41.69 107 GLY A N 1
ATOM 797 C CA . GLY A 1 107 ? -5.206 29.414 32.368 1.00 41.69 107 GLY A CA 1
ATOM 798 C C . GLY A 1 107 ? -3.686 29.575 32.337 1.00 41.69 107 GLY A C 1
ATOM 799 O O . GLY A 1 107 ? -2.960 28.652 32.681 1.00 41.69 107 GLY A O 1
ATOM 800 N N . VAL A 1 108 ? -3.219 30.811 32.134 1.00 48.00 108 VAL A N 1
ATOM 801 C CA . VAL A 1 108 ? -2.159 31.377 32.988 1.00 48.00 108 VAL A CA 1
ATOM 802 C C . VAL A 1 108 ? -2.663 32.714 33.532 1.00 48.00 108 VAL A C 1
ATOM 804 O O . VAL A 1 108 ? -2.557 33.757 32.894 1.00 48.00 108 VAL A O 1
ATOM 807 N N . THR A 1 109 ? -3.247 32.665 34.728 1.00 50.38 109 THR A N 1
ATOM 808 C CA . THR A 1 109 ? -3.437 33.814 35.620 1.00 50.38 109 THR A CA 1
ATOM 809 C C . THR A 1 109 ? -2.558 33.608 36.845 1.00 50.38 109 THR A C 1
ATOM 811 O O . THR A 1 109 ? -2.914 32.803 37.694 1.00 50.38 109 THR A O 1
ATOM 814 N N . GLU A 1 110 ? -1.440 34.328 36.938 1.00 47.56 110 GLU A N 1
ATOM 815 C CA . GLU A 1 110 ? -0.765 34.727 38.188 1.00 47.56 110 GLU A CA 1
ATOM 816 C C . GLU A 1 110 ? 0.340 35.723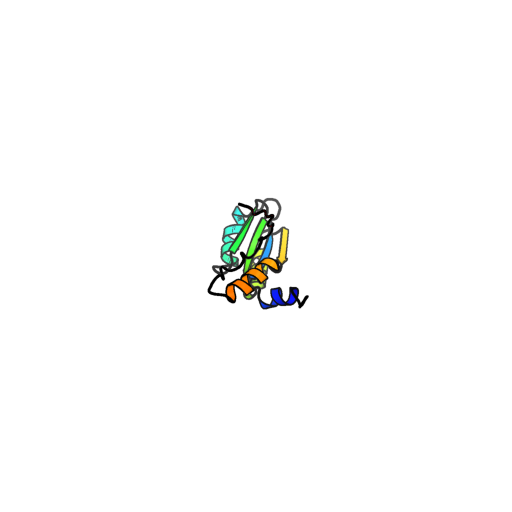 37.784 1.00 47.56 110 GLU A C 1
ATOM 818 O O . GLU A 1 110 ? 1.080 35.454 36.846 1.00 47.56 110 GLU A O 1
ATOM 823 N N . GLN A 1 111 ? 0.395 36.961 38.281 1.00 49.72 111 GLN A N 1
ATOM 824 C CA . GLN A 1 111 ? 1.054 37.377 39.529 1.00 49.72 111 GLN A CA 1
ATOM 825 C C . GLN A 1 111 ? 0.573 38.814 39.845 1.00 49.72 111 GLN A C 1
ATOM 827 O O . GLN A 1 111 ? 0.594 39.675 38.973 1.00 49.72 111 GLN A O 1
ATOM 832 N N . ALA A 1 112 ? -0.113 39.071 40.960 1.00 52.03 112 ALA A N 1
ATOM 833 C CA . ALA A 1 112 ? 0.381 39.294 42.327 1.00 52.03 112 ALA A CA 1
ATOM 834 C C . ALA A 1 112 ? 0.402 40.800 42.681 1.00 52.03 112 ALA A C 1
ATOM 836 O O . ALA A 1 112 ? 0.962 41.631 41.975 1.00 52.03 112 ALA A O 1
ATOM 837 N N . ARG A 1 113 ? -0.305 41.114 43.772 1.00 54.94 113 ARG A N 1
ATOM 838 C CA . ARG A 1 113 ? -0.526 42.428 44.394 1.00 54.94 113 ARG A CA 1
ATOM 839 C C . ARG A 1 113 ? 0.689 42.883 45.210 1.00 54.94 113 ARG A C 1
ATOM 841 O O . ARG A 1 113 ? 1.290 42.042 45.863 1.00 54.94 113 ARG A O 1
ATOM 848 N N . GLU A 1 114 ? 0.883 44.199 45.320 1.00 48.94 114 GLU A N 1
ATOM 849 C CA . GLU A 1 114 ? 1.390 44.890 46.527 1.00 48.94 114 GLU A CA 1
ATOM 850 C C . GLU A 1 114 ? 0.928 46.369 46.444 1.00 48.94 114 GLU A C 1
ATOM 852 O O . GLU A 1 114 ? 1.216 47.041 45.457 1.00 48.94 114 GLU A O 1
ATOM 857 N N . GLU A 1 115 ? -0.159 46.754 47.133 1.00 51.34 115 GLU A N 1
ATOM 858 C CA . GLU A 1 115 ? -0.219 47.633 48.334 1.00 51.34 115 GLU A CA 1
ATOM 859 C C . GLU A 1 115 ? 0.730 48.853 48.290 1.00 51.34 115 GLU A C 1
ATOM 861 O O . GLU A 1 115 ? 1.908 48.730 48.000 1.00 51.34 115 GLU A O 1
ATOM 866 N N . VAL A 1 116 ? 0.274 50.093 48.507 1.00 48.81 116 VAL A N 1
ATOM 867 C CA . VAL A 1 116 ? 0.021 50.670 49.841 1.00 48.81 116 VAL A CA 1
ATOM 868 C C . VAL A 1 116 ? -0.885 51.911 49.730 1.00 48.81 116 VAL A C 1
ATOM 870 O O . VAL A 1 116 ? -0.693 52.777 48.877 1.00 48.81 116 VAL A O 1
ATOM 873 N N . ALA A 1 117 ? -1.861 52.001 50.635 1.00 51.72 117 ALA A N 1
ATOM 874 C CA . ALA A 1 117 ? -2.659 53.191 50.922 1.00 51.72 117 ALA A CA 1
ATOM 875 C C . ALA A 1 117 ? -1.886 54.201 51.791 1.00 51.72 117 ALA A C 1
ATOM 877 O O . ALA A 1 117 ? -1.145 53.773 52.669 1.00 51.72 117 ALA A O 1
ATOM 878 N N . VAL A 1 118 ? -2.138 55.508 51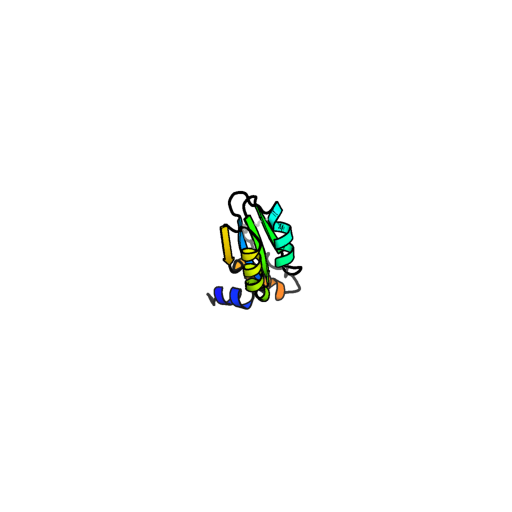.626 1.00 47.34 118 VAL A N 1
ATOM 879 C CA . VAL A 1 118 ? -2.493 56.463 52.707 1.00 47.34 118 VAL A CA 1
ATOM 880 C C . VAL A 1 118 ? -2.491 57.911 52.185 1.00 47.34 118 VAL A C 1
ATOM 882 O O . VAL A 1 118 ? -1.521 58.340 51.572 1.00 47.34 118 VAL A O 1
ATOM 885 N N . SER A 1 119 ? -3.606 58.589 52.499 1.00 42.75 119 SER A N 1
ATOM 886 C CA . SER A 1 119 ? -3.897 60.029 52.676 1.00 42.75 119 SER A CA 1
ATOM 887 C C . SER A 1 119 ? -3.354 61.082 51.712 1.00 42.75 119 SER A C 1
ATOM 889 O O . SER A 1 119 ? -2.137 61.356 51.723 1.00 42.75 119 SER A O 1
#

Foldseek 3Di:
DPPCLVVLLVPQQQWKKKKFFAPPPDFCVVCVVVLCVLQDPQKDFPDGDGGITIIIHGPVSVVVSVVSSVVPGRTPDMDIGGDDSVVSVVVVVVVVDPPDDPPPDDDDDDDDDDDDDDD